Protein AF-A0A5K1BXE7-F1 (afdb_monomer_lite)

Organism: NCBI:txid210225

Foldseek 3Di:
DDDDADDLDDLVVVPDDDPRSVVSVVSNVVVVVVVVVVVCVVVPPPPDD

InterPro domains:
  IPR001752 Kinesin motor domain [PF00225] (1-45)
  IPR001752 Kinesin motor domain [PS50067] (1-49)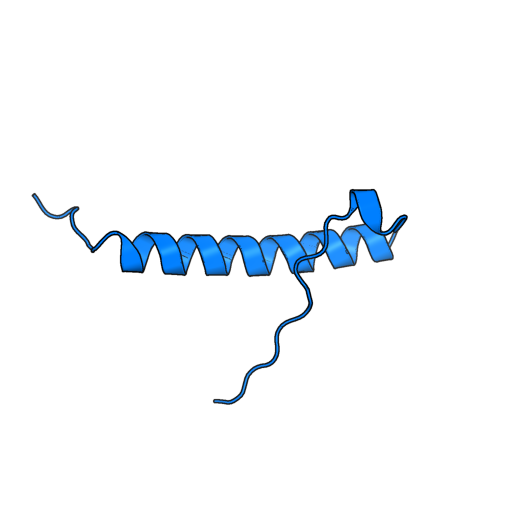
  IPR027417 P-loop containing nucleoside triphosphate hydrolase [SSF52540] (1-46)
  IPR027640 Kinesin-like protein [PTHR47968] (1-46)
  IPR036961 Kinesin motor domain superfamily [G3DSA:3.40.850.10] (1-48)

Radius of gyration: 14.83 Å; chains: 1; bounding box: 38×16×33 Å

pLDDT: mean 86.97, std 12.46, range [43.38, 96.38]

Structure (mmCIF, N/CA/C/O backbone):
data_AF-A0A5K1BXE7-F1
#
_entry.id   AF-A0A5K1BXE7-F1
#
loop_
_atom_site.group_PDB
_atom_site.id
_atom_site.type_symbol
_atom_site.label_atom_id
_atom_site.label_alt_id
_atom_site.label_comp_id
_atom_site.label_asym_id
_atom_site.label_entity_id
_atom_site.label_seq_id
_atom_site.pdbx_PDB_ins_code
_atom_site.Cartn_x
_atom_site.Cartn_y
_atom_site.Cartn_z
_atom_site.occupancy
_atom_site.B_iso_or_equiv
_atom_site.auth_seq_id
_atom_site.auth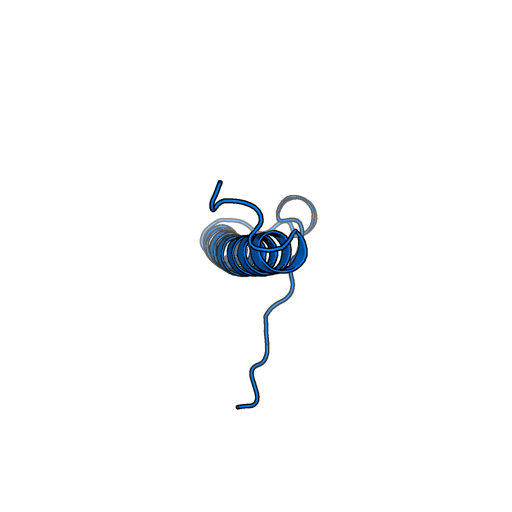_comp_id
_atom_site.auth_asym_id
_atom_site.auth_atom_id
_atom_site.pdbx_PDB_model_num
ATOM 1 N N . ASN A 1 1 ? -8.854 -6.094 -19.806 1.00 73.50 1 ASN A N 1
ATOM 2 C CA . ASN A 1 1 ? -9.275 -6.313 -18.407 1.00 73.50 1 ASN A CA 1
ATOM 3 C C . ASN A 1 1 ? -9.512 -4.969 -17.755 1.00 73.50 1 ASN A C 1
ATOM 5 O O . ASN A 1 1 ? -8.629 -4.128 -17.835 1.00 73.50 1 ASN A O 1
ATOM 9 N N . LEU A 1 2 ? -10.692 -4.763 -17.174 1.00 86.19 2 LEU A N 1
ATOM 10 C CA . LEU A 1 2 ? -10.994 -3.603 -16.334 1.00 86.19 2 LEU A CA 1
ATOM 11 C C . LEU A 1 2 ? -10.930 -4.073 -14.883 1.00 86.19 2 LEU A C 1
ATOM 13 O O . LEU A 1 2 ? -11.534 -5.091 -14.552 1.00 86.19 2 LEU A O 1
ATOM 17 N N . VAL A 1 3 ? -10.149 -3.384 -14.058 1.00 90.50 3 VAL A N 1
ATOM 18 C CA . VAL A 1 3 ? -9.911 -3.749 -12.658 1.00 90.50 3 VAL A CA 1
ATOM 19 C C . VAL A 1 3 ? -10.021 -2.482 -11.823 1.00 90.50 3 VAL A C 1
ATOM 21 O O . VAL A 1 3 ? -9.439 -1.465 -12.196 1.00 90.50 3 VAL A O 1
ATOM 24 N N . ASP A 1 4 ? -10.763 -2.559 -10.721 1.00 94.56 4 ASP A N 1
ATOM 25 C CA . ASP A 1 4 ? -10.885 -1.487 -9.732 1.00 94.56 4 ASP A CA 1
ATOM 26 C C . ASP A 1 4 ? -10.069 -1.829 -8.476 1.00 94.56 4 ASP A C 1
ATOM 28 O O . ASP A 1 4 ? -9.906 -3.004 -8.132 1.00 94.56 4 ASP A O 1
ATOM 32 N N . LEU A 1 5 ? -9.531 -0.809 -7.809 1.00 93.94 5 LEU A N 1
ATOM 33 C CA . LEU A 1 5 ? -8.676 -0.942 -6.633 1.00 93.94 5 LEU A CA 1
ATOM 34 C C . LEU A 1 5 ? -9.240 -0.114 -5.479 1.00 93.94 5 LEU A C 1
ATOM 36 O O . LEU A 1 5 ? -9.568 1.059 -5.633 1.00 93.94 5 LEU A O 1
ATOM 40 N N . ALA A 1 6 ? -9.289 -0.719 -4.292 1.00 91.88 6 ALA A N 1
ATOM 41 C CA . ALA A 1 6 ? -9.641 -0.004 -3.071 1.00 91.88 6 ALA A CA 1
ATOM 42 C C . ALA A 1 6 ? -8.603 1.088 -2.730 1.00 91.88 6 ALA A C 1
ATOM 44 O O . ALA A 1 6 ? -7.457 1.047 -3.181 1.00 91.88 6 ALA A O 1
ATOM 45 N N . GLY A 1 7 ? -9.000 2.065 -1.911 1.00 90.75 7 GLY A N 1
ATOM 46 C CA . GLY A 1 7 ? -8.149 3.198 -1.541 1.00 90.75 7 GLY A CA 1
ATOM 47 C C . GLY A 1 7 ? -6.952 2.822 -0.655 1.00 90.75 7 GLY A C 1
ATOM 48 O O . GLY A 1 7 ? -7.068 2.016 0.266 1.00 90.75 7 GLY A O 1
ATOM 49 N N . SER A 1 8 ? -5.803 3.466 -0.894 1.00 89.81 8 SER A N 1
ATOM 50 C CA . SER A 1 8 ? -4.600 3.366 -0.047 1.00 89.81 8 SER A CA 1
ATOM 51 C C . SER A 1 8 ? -4.684 4.340 1.134 1.00 89.81 8 SER A C 1
ATOM 53 O O . SER A 1 8 ? -3.993 5.364 1.180 1.00 89.81 8 SER A O 1
ATOM 55 N N . GLU A 1 9 ? -5.556 4.057 2.094 1.00 87.12 9 GLU A N 1
ATOM 56 C CA . GLU A 1 9 ? -5.775 4.930 3.245 1.00 87.12 9 GLU A CA 1
ATOM 57 C C . GLU A 1 9 ? -4.790 4.658 4.385 1.00 87.12 9 GLU A C 1
ATOM 59 O O . GLU A 1 9 ? -4.435 3.521 4.705 1.00 87.12 9 GLU A O 1
ATOM 64 N N . ARG A 1 10 ? -4.375 5.720 5.083 1.00 86.56 10 ARG A N 1
ATOM 65 C CA . ARG A 1 10 ? -3.587 5.565 6.309 1.00 86.56 10 ARG A CA 1
ATOM 66 C C . ARG A 1 10 ? -4.492 5.064 7.421 1.00 86.56 10 ARG A C 1
ATOM 68 O O . ARG A 1 10 ? -5.264 5.845 7.965 1.00 86.56 10 ARG A O 1
ATOM 75 N N . VAL A 1 11 ? -4.297 3.814 7.824 1.00 82.31 11 VAL A N 1
ATOM 76 C CA . VAL A 1 11 ? -5.019 3.157 8.923 1.00 82.31 11 VAL A CA 1
ATOM 77 C C . VAL A 1 11 ? -5.172 4.060 10.156 1.00 82.31 11 VAL A C 1
ATOM 79 O O . VAL A 1 11 ? -6.280 4.226 10.654 1.00 82.31 11 VAL A O 1
ATOM 82 N N . ALA A 1 12 ? -4.100 4.736 10.585 1.00 82.25 12 ALA A N 1
ATOM 83 C CA . ALA A 1 12 ? -4.118 5.630 11.749 1.00 82.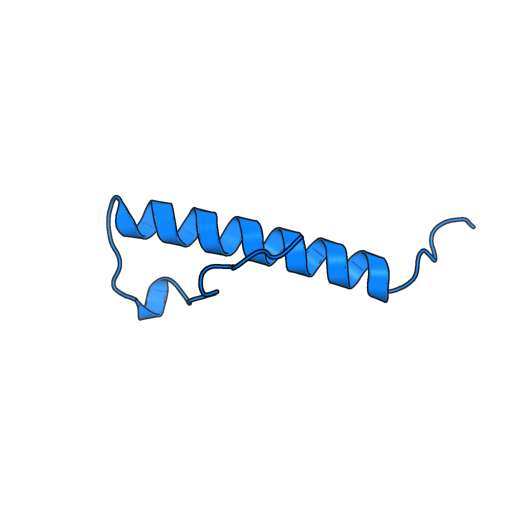25 12 ALA A CA 1
ATOM 84 C C . ALA A 1 12 ? -5.108 6.810 11.641 1.00 82.25 12 ALA A C 1
ATOM 86 O O . ALA A 1 12 ? -5.507 7.365 12.657 1.00 82.25 12 ALA A O 1
ATOM 87 N N . LYS A 1 13 ? -5.506 7.206 10.426 1.00 87.00 13 LYS A N 1
ATOM 88 C CA . LYS A 1 13 ? -6.486 8.276 10.182 1.00 87.00 13 LYS A CA 1
ATOM 89 C C . LYS A 1 13 ? -7.922 7.766 10.056 1.00 87.00 13 LYS A C 1
ATOM 91 O O . LYS A 1 13 ? -8.841 8.572 10.085 1.00 87.00 13 LYS A O 1
ATOM 96 N N . THR A 1 14 ? -8.109 6.457 9.901 1.00 83.81 14 THR A N 1
ATOM 97 C CA . THR A 1 14 ? -9.432 5.850 9.682 1.00 83.81 14 THR A CA 1
ATOM 98 C C . THR A 1 14 ? -10.182 5.569 10.982 1.00 83.81 14 THR A C 1
ATOM 100 O O . THR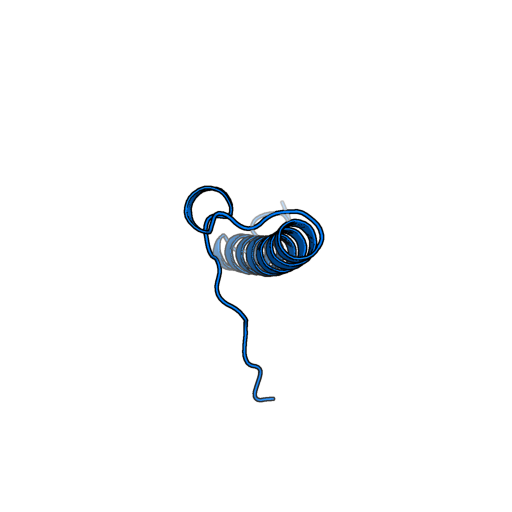 A 1 14 ? -11.394 5.391 10.953 1.00 83.81 14 THR A O 1
ATOM 103 N N . GLY A 1 15 ? -9.472 5.477 12.115 1.00 86.56 15 GLY A N 1
ATOM 104 C CA . GLY A 1 15 ? -10.055 4.994 13.373 1.00 86.56 15 GLY A CA 1
ATOM 105 C C . GLY A 1 15 ? -10.567 3.549 13.290 1.00 86.56 15 GLY A C 1
ATOM 106 O O . GLY A 1 15 ? -11.367 3.136 14.121 1.00 86.56 15 GLY A O 1
ATOM 107 N N . ALA A 1 16 ? -10.157 2.785 12.270 1.00 88.31 16 ALA A N 1
ATOM 108 C CA . ALA A 1 16 ? -10.602 1.416 12.075 1.00 88.31 16 ALA A CA 1
ATOM 109 C C . ALA A 1 16 ? -9.967 0.472 13.101 1.00 88.31 16 ALA A C 1
ATOM 111 O O . ALA A 1 16 ? -8.748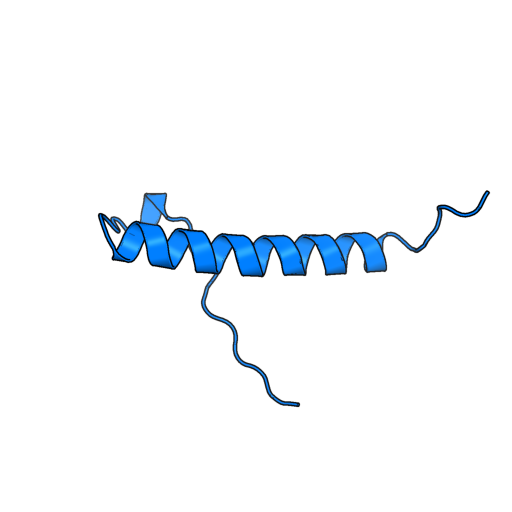 0.445 13.271 1.00 88.31 16 ALA A O 1
ATOM 112 N N . GLU A 1 17 ? -10.796 -0.373 13.709 1.00 91.94 17 GLU A N 1
ATOM 113 C CA . GLU A 1 17 ? -10.387 -1.354 14.714 1.00 91.94 17 GLU A CA 1
ATOM 114 C C . GLU A 1 17 ? -10.808 -2.780 14.323 1.00 91.94 17 GLU A C 1
ATOM 116 O O . GLU A 1 17 ? -11.585 -3.003 13.387 1.00 91.94 17 GLU A O 1
ATOM 121 N N . GLY A 1 18 ? -10.257 -3.773 15.027 1.00 93.69 18 GLY A N 1
ATOM 122 C CA . GLY A 1 18 ? -10.650 -5.178 14.907 1.00 93.69 18 GLY A CA 1
ATOM 123 C C . GLY A 1 18 ? -10.594 -5.723 13.475 1.00 93.69 18 GLY A C 1
ATOM 124 O O . GLY A 1 18 ? -9.533 -5.798 12.855 1.00 93.69 18 GLY A O 1
ATOM 125 N N . VAL A 1 19 ? -11.744 -6.154 12.951 1.00 93.88 19 VAL A N 1
ATOM 126 C CA . VAL A 1 19 ? -11.853 -6.742 11.603 1.00 93.88 19 VAL A CA 1
ATOM 127 C C . VAL A 1 19 ? -11.571 -5.708 10.514 1.00 93.88 19 VAL A C 1
ATOM 129 O O . VAL A 1 19 ? -10.850 -6.014 9.566 1.00 93.88 19 VAL A O 1
ATOM 132 N N . ARG A 1 20 ? -12.062 -4.473 10.672 1.00 90.00 20 ARG A N 1
ATOM 133 C CA . ARG A 1 20 ? -11.867 -3.414 9.673 1.00 90.00 20 ARG A CA 1
ATOM 134 C C . ARG A 1 20 ? -10.398 -3.002 9.572 1.00 90.00 20 ARG A C 1
ATOM 136 O O . ARG A 1 20 ? -9.894 -2.773 8.478 1.00 90.00 20 ARG A O 1
ATOM 143 N N . LEU A 1 21 ? -9.689 -2.999 10.700 1.00 92.94 21 LEU A N 1
ATOM 144 C CA . LEU A 1 21 ? -8.240 -2.793 10.742 1.00 92.94 21 LEU A CA 1
ATOM 145 C C . LEU A 1 21 ? -7.478 -3.864 9.944 1.00 92.94 21 LEU A C 1
ATOM 147 O O . LEU A 1 21 ? -6.563 -3.550 9.178 1.00 92.94 21 LEU A O 1
ATOM 151 N N . LYS A 1 22 ? -7.859 -5.137 10.113 1.00 93.62 22 LYS A N 1
ATOM 152 C CA . LYS A 1 22 ? -7.250 -6.261 9.383 1.00 93.62 22 LYS A CA 1
ATOM 153 C C . LYS A 1 22 ? -7.521 -6.167 7.883 1.00 93.62 22 LYS A C 1
ATOM 155 O O . LYS A 1 22 ? -6.603 -6.356 7.092 1.00 93.62 22 LYS A O 1
ATOM 160 N N . GLU A 1 23 ? -8.751 -5.838 7.499 1.00 93.69 23 GLU A N 1
ATOM 161 C CA . GLU A 1 23 ? -9.138 -5.614 6.102 1.00 93.69 23 GLU A CA 1
ATOM 162 C C . GLU A 1 23 ? -8.312 -4.483 5.468 1.00 93.69 23 GLU A C 1
ATOM 164 O O . GLU A 1 23 ? -7.640 -4.702 4.460 1.00 93.69 23 GLU A O 1
ATOM 169 N N . GLY A 1 24 ? -8.264 -3.310 6.110 1.00 92.94 24 GLY A N 1
ATOM 170 C CA . GLY A 1 24 ? -7.481 -2.167 5.631 1.00 92.94 24 GLY A CA 1
ATOM 171 C C . GLY A 1 24 ? -5.982 -2.466 5.527 1.00 92.94 24 GLY A C 1
ATOM 172 O O . GLY A 1 24 ? -5.316 -2.026 4.590 1.00 92.94 24 GLY A O 1
ATOM 173 N N . SER A 1 25 ? -5.446 -3.285 6.438 1.00 92.56 25 SER A N 1
ATOM 174 C CA . SER A 1 25 ? -4.050 -3.737 6.379 1.00 92.56 25 SER A CA 1
ATOM 175 C C . SER A 1 25 ? -3.774 -4.600 5.143 1.00 92.56 25 SER A C 1
ATOM 177 O O . SER A 1 25 ? -2.731 -4.444 4.506 1.00 92.56 25 SER A O 1
ATOM 179 N N . HIS A 1 26 ? -4.702 -5.483 4.765 1.00 95.12 26 HIS A N 1
ATOM 180 C CA . HIS A 1 26 ? -4.568 -6.295 3.554 1.00 95.12 26 HIS A CA 1
ATOM 181 C C . HIS A 1 26 ? -4.697 -5.463 2.273 1.00 95.12 26 HIS A C 1
ATOM 183 O O . HIS A 1 26 ? -3.896 -5.660 1.355 1.00 95.12 26 HIS A O 1
ATOM 189 N N . ILE A 1 27 ? -5.629 -4.501 2.232 1.00 95.06 27 ILE A N 1
ATOM 190 C CA . ILE A 1 27 ? -5.758 -3.546 1.119 1.00 95.06 27 ILE A CA 1
ATOM 191 C C . ILE A 1 27 ? -4.427 -2.819 0.913 1.00 95.06 27 ILE A C 1
ATOM 193 O O . ILE A 1 27 ? -3.818 -2.932 -0.152 1.00 95.06 27 ILE A O 1
ATOM 197 N N . ASN A 1 28 ? -3.901 -2.186 1.963 1.00 94.56 28 ASN A N 1
ATOM 198 C CA . ASN A 1 28 ? -2.636 -1.456 1.893 1.00 94.56 28 ASN A CA 1
ATOM 199 C C . ASN A 1 28 ? -1.452 -2.346 1.503 1.00 94.56 28 ASN A C 1
ATOM 201 O O . ASN A 1 28 ? -0.606 -1.928 0.716 1.00 94.56 28 ASN A O 1
ATOM 205 N N . ARG A 1 29 ? -1.398 -3.589 1.993 1.00 95.06 29 ARG A N 1
ATOM 206 C CA . ARG A 1 29 ? -0.354 -4.547 1.606 1.00 95.06 29 ARG A CA 1
ATOM 207 C C . ARG A 1 29 ? -0.384 -4.849 0.107 1.00 95.06 29 ARG A C 1
ATOM 209 O O . ARG A 1 29 ? 0.673 -4.877 -0.526 1.00 95.06 29 ARG A O 1
ATOM 216 N N . SER A 1 30 ? -1.566 -5.078 -0.464 1.00 96.25 30 SER A N 1
ATOM 217 C CA . SER A 1 30 ? -1.702 -5.359 -1.898 1.00 96.25 30 SER A CA 1
ATOM 218 C C . SER A 1 30 ? -1.292 -4.156 -2.759 1.00 96.25 30 SER A C 1
ATOM 220 O O . SER A 1 30 ? -0.498 -4.312 -3.687 1.00 96.25 30 SER A O 1
ATOM 222 N N . LEU A 1 31 ? -1.718 -2.946 -2.381 1.00 96.38 31 LEU A N 1
ATOM 223 C CA . LEU A 1 31 ? -1.377 -1.700 -3.074 1.00 96.38 31 LEU A CA 1
ATOM 224 C C . LEU A 1 31 ? 0.114 -1.361 -2.959 1.00 96.38 31 LEU A C 1
ATOM 226 O O . LEU A 1 31 ? 0.736 -0.970 -3.943 1.00 96.38 31 LEU A O 1
ATOM 230 N N . MET A 1 32 ? 0.723 -1.580 -1.790 1.00 95.94 32 MET A N 1
ATOM 231 C CA . MET A 1 32 ? 2.166 -1.408 -1.590 1.00 95.94 32 MET A CA 1
ATOM 232 C C . MET A 1 32 ? 2.977 -2.383 -2.447 1.00 95.94 32 MET A C 1
ATOM 234 O O . MET A 1 32 ? 4.003 -2.011 -3.019 1.00 95.94 32 MET A O 1
ATOM 238 N N . THR A 1 33 ? 2.515 -3.629 -2.561 1.00 96.19 33 THR A N 1
ATOM 239 C CA . THR A 1 33 ? 3.159 -4.631 -3.419 1.00 96.19 33 THR A CA 1
ATOM 240 C C . THR A 1 33 ? 3.084 -4.204 -4.883 1.00 96.19 33 THR A C 1
ATOM 242 O O . THR A 1 33 ? 4.102 -4.225 -5.570 1.00 96.19 33 THR A O 1
ATOM 245 N N . LEU A 1 34 ? 1.914 -3.748 -5.342 1.00 95.81 34 LEU A N 1
ATOM 246 C CA . LEU A 1 34 ? 1.742 -3.208 -6.690 1.00 95.81 34 LEU A CA 1
ATOM 247 C C . LEU A 1 34 ? 2.682 -2.021 -6.948 1.00 95.81 34 LEU A C 1
ATOM 249 O O . LEU A 1 34 ? 3.396 -2.024 -7.946 1.00 95.81 34 LEU A O 1
ATOM 253 N N . GLY A 1 35 ? 2.751 -1.057 -6.024 1.00 94.75 35 GLY A N 1
ATOM 254 C CA . GLY A 1 35 ? 3.682 0.070 -6.114 1.00 94.75 35 GLY A CA 1
ATOM 255 C C . GLY A 1 35 ? 5.145 -0.375 -6.176 1.00 94.75 35 GLY A C 1
ATOM 256 O O . GLY A 1 35 ? 5.908 0.129 -6.991 1.00 94.75 35 GLY A O 1
ATOM 257 N N . THR A 1 36 ? 5.528 -1.387 -5.392 1.00 95.25 36 THR A N 1
ATOM 258 C CA . THR A 1 36 ? 6.883 -1.963 -5.431 1.00 95.25 36 THR A CA 1
ATOM 259 C C . THR A 1 36 ? 7.194 -2.587 -6.792 1.00 95.25 36 THR A C 1
ATOM 261 O O . THR A 1 36 ? 8.289 -2.401 -7.311 1.00 95.25 36 THR A O 1
ATOM 264 N N . VAL A 1 37 ? 6.247 -3.320 -7.384 1.00 94.31 37 VAL A N 1
ATOM 265 C CA . VAL A 1 37 ? 6.412 -3.909 -8.723 1.00 94.31 37 VAL A CA 1
ATOM 266 C C . VAL A 1 37 ? 6.541 -2.815 -9.780 1.00 94.31 37 VAL A C 1
ATOM 268 O O . VAL A 1 37 ? 7.451 -2.880 -10.599 1.00 94.31 37 VAL A O 1
ATOM 271 N N . ILE A 1 38 ? 5.684 -1.791 -9.737 1.00 94.31 38 ILE A N 1
ATOM 272 C CA . ILE A 1 38 ? 5.753 -0.651 -10.660 1.00 94.31 38 ILE A CA 1
ATOM 273 C C . ILE A 1 38 ? 7.103 0.057 -10.535 1.00 94.31 38 ILE A C 1
ATOM 275 O O . ILE A 1 38 ? 7.739 0.302 -11.556 1.00 94.31 38 ILE A O 1
ATOM 279 N N . ASN A 1 39 ? 7.567 0.332 -9.313 1.00 92.75 39 ASN A N 1
ATOM 280 C CA . ASN A 1 39 ? 8.857 0.979 -9.074 1.00 92.75 39 ASN A CA 1
ATOM 281 C C . ASN A 1 39 ? 10.007 0.146 -9.644 1.00 92.75 39 ASN A C 1
ATOM 283 O O . ASN A 1 39 ? 10.785 0.664 -10.434 1.00 92.75 39 ASN A O 1
ATOM 287 N N . LYS A 1 40 ? 10.053 -1.160 -9.349 1.00 91.88 40 LYS A N 1
ATOM 288 C CA . LYS A 1 40 ? 11.081 -2.066 -9.888 1.00 91.88 40 LYS A CA 1
ATOM 289 C C . LYS A 1 40 ? 11.089 -2.138 -11.414 1.00 91.88 40 LYS A C 1
ATOM 291 O O . LYS A 1 40 ? 12.146 -2.276 -12.011 1.00 91.88 40 LYS A O 1
ATOM 296 N N . LEU A 1 41 ? 9.921 -2.076 -12.052 1.00 91.75 41 LEU A N 1
ATOM 297 C CA . LEU A 1 41 ? 9.828 -2.042 -13.513 1.00 91.75 41 LEU A CA 1
ATOM 298 C C . LEU A 1 41 ? 10.240 -0.677 -14.082 1.00 91.75 41 LEU A C 1
ATOM 300 O O . LEU A 1 41 ? 10.790 -0.612 -15.177 1.00 91.75 41 LEU A O 1
ATOM 304 N N . SER A 1 42 ? 9.972 0.400 -13.341 1.00 90.38 42 SER A N 1
ATOM 305 C CA . SER A 1 42 ? 10.241 1.785 -13.750 1.00 90.38 42 SER A CA 1
ATOM 306 C C . SER A 1 42 ? 11.701 2.193 -13.553 1.00 90.38 42 SER A C 1
ATOM 308 O O . SER A 1 42 ? 12.209 2.998 -14.325 1.00 90.38 42 SER A O 1
ATOM 310 N N . GLU A 1 43 ? 12.385 1.619 -12.561 1.00 86.75 43 GLU A N 1
ATOM 311 C CA . GLU A 1 43 ? 13.832 1.764 -12.339 1.00 86.75 43 GLU A CA 1
ATOM 312 C C . GLU A 1 43 ? 14.667 1.127 -13.469 1.00 86.75 43 GLU A C 1
ATOM 314 O O . GLU A 1 43 ? 15.871 1.348 -13.544 1.00 86.75 43 GLU A O 1
ATOM 319 N N . GLY A 1 44 ? 14.021 0.413 -14.400 1.00 64.00 44 GLY A N 1
ATOM 320 C CA . GLY A 1 44 ? 14.674 -0.311 -15.480 1.00 64.00 44 GLY A CA 1
ATOM 321 C C . GLY A 1 44 ? 15.278 -1.612 -14.963 1.00 64.00 44 GLY A C 1
ATOM 322 O O . GLY A 1 44 ? 15.773 -1.698 -13.844 1.00 64.00 44 GLY A O 1
ATOM 323 N N . ALA A 1 45 ? 15.243 -2.659 -15.780 1.00 61.19 45 ALA A N 1
ATOM 324 C CA . ALA A 1 45 ? 15.889 -3.935 -15.488 1.00 61.19 45 ALA A CA 1
ATOM 325 C C . ALA A 1 45 ? 17.434 -3.838 -15.557 1.00 61.19 45 ALA A C 1
ATOM 327 O O . ALA A 1 45 ? 18.086 -4.687 -16.160 1.00 61.19 45 ALA A O 1
ATOM 328 N N . GLU A 1 46 ? 18.031 -2.812 -14.951 1.00 60.28 46 GLU A N 1
ATOM 329 C CA . GLU A 1 46 ? 19.476 -2.630 -14.784 1.00 60.28 46 GLU A CA 1
ATOM 330 C C . GLU A 1 46 ? 19.966 -3.524 -13.631 1.00 60.28 46 GLU A C 1
ATOM 332 O O . GLU A 1 46 ? 20.437 -3.080 -12.587 1.00 60.28 46 GLU A O 1
ATOM 337 N N . SER A 1 47 ? 19.798 -4.833 -13.801 1.00 59.28 47 SER A N 1
ATOM 338 C CA . SER A 1 47 ? 20.541 -5.842 -13.048 1.00 59.28 47 SER A CA 1
ATOM 339 C C . SER A 1 47 ? 20.720 -7.097 -13.901 1.00 59.28 47 SER A C 1
ATOM 341 O O . SER A 1 47 ? 20.262 -8.183 -13.545 1.00 59.28 47 SER A O 1
ATOM 343 N N . VAL A 1 48 ? 21.369 -6.936 -15.053 1.00 50.69 48 VAL A N 1
ATOM 344 C CA . VAL A 1 48 ? 22.156 -8.002 -15.686 1.00 50.69 48 VAL A CA 1
ATOM 345 C C . VAL A 1 48 ? 23.455 -7.368 -16.185 1.00 50.69 48 VAL A C 1
ATOM 347 O O . VAL A 1 48 ? 23.543 -6.902 -17.318 1.00 50.69 48 VAL A O 1
ATOM 350 N N . GLY A 1 49 ? 24.437 -7.331 -15.287 1.00 43.38 49 GLY A N 1
ATOM 351 C CA . GLY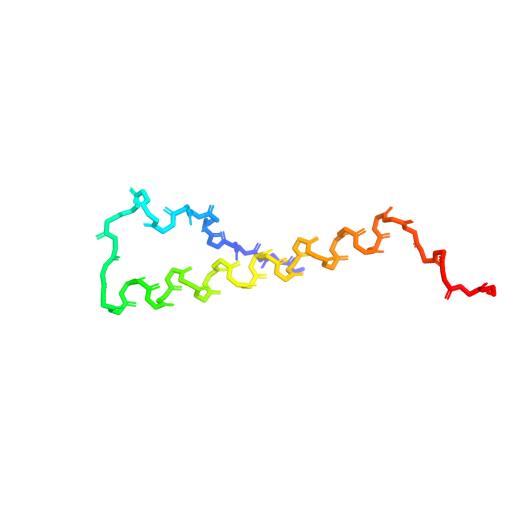 A 1 49 ? 25.839 -6.994 -15.514 1.00 43.38 49 GLY A CA 1
ATOM 352 C C . GLY A 1 49 ? 26.660 -7.615 -14.400 1.00 43.38 49 GLY A C 1
ATOM 353 O O . GLY A 1 49 ? 26.451 -7.185 -13.246 1.00 43.38 49 GLY A O 1
#

Secondary structure (DSSP, 8-state):
----------HHHHT--HHHHHHHHHHHHHHHHHHHHHHHHHT-S----

Sequence (49 aa):
NLVDLAGSERVAKTGAEGVRLKEGSHINRSLMTLGTVINKLSEGAESVG